Protein AF-A0A3P7DZ94-F1 (afdb_monomer_lite)

Radius of gyration: 15.9 Å; chains: 1; bounding box: 30×43×29 Å

Structure (mmCIF, N/CA/C/O backbone):
data_AF-A0A3P7DZ94-F1
#
_entry.id   AF-A0A3P7DZ94-F1
#
loop_
_atom_site.group_PDB
_atom_site.id
_atom_site.type_symbol
_atom_site.label_atom_id
_atom_site.label_alt_id
_atom_site.label_comp_id
_atom_site.label_asym_id
_atom_site.label_entity_id
_atom_site.label_seq_id
_atom_site.pdbx_PDB_ins_code
_atom_site.Cartn_x
_atom_site.Cartn_y
_atom_site.Cartn_z
_atom_site.occupancy
_atom_site.B_iso_or_equiv
_atom_site.auth_seq_id
_atom_site.auth_comp_id
_atom_site.auth_asym_id
_atom_site.auth_atom_id
_atom_site.pdbx_PDB_model_num
ATOM 1 N N . MET A 1 1 ? 10.763 7.770 13.256 1.00 47.69 1 MET A N 1
ATOM 2 C CA . MET A 1 1 ? 9.757 8.422 14.127 1.00 47.69 1 MET A CA 1
ATOM 3 C C . MET A 1 1 ? 9.275 9.690 13.437 1.00 47.69 1 MET A C 1
ATOM 5 O O . MET A 1 1 ? 10.110 10.417 12.914 1.00 47.69 1 MET A O 1
ATOM 9 N N . LEU A 1 2 ? 7.961 9.917 13.352 1.00 52.09 2 LEU A N 1
ATOM 10 C CA . LEU A 1 2 ? 7.394 11.108 12.705 1.00 52.09 2 LEU A CA 1
ATOM 11 C C . LEU A 1 2 ? 7.766 12.372 13.491 1.00 52.09 2 LEU A C 1
ATOM 13 O O . LEU A 1 2 ? 7.504 12.454 14.688 1.00 52.09 2 LEU A O 1
ATOM 17 N N . HIS A 1 3 ? 8.362 13.350 12.809 1.00 62.94 3 HIS A N 1
ATOM 18 C CA . HIS A 1 3 ? 8.654 14.657 13.387 1.00 62.94 3 HIS A CA 1
ATOM 19 C C . HIS A 1 3 ? 7.375 15.507 13.353 1.00 62.94 3 HIS A C 1
ATOM 21 O O . HIS A 1 3 ? 6.828 15.784 12.286 1.00 62.94 3 HIS A O 1
ATOM 27 N N . MET A 1 4 ? 6.872 15.877 14.527 1.00 63.69 4 MET A N 1
ATOM 28 C CA . MET A 1 4 ? 5.716 16.764 14.691 1.00 63.69 4 MET A CA 1
ATOM 29 C C . MET A 1 4 ? 6.169 18.238 14.653 1.00 63.69 4 MET A C 1
ATOM 31 O O . MET A 1 4 ? 7.308 18.519 15.033 1.00 63.69 4 MET A O 1
ATOM 35 N N . PRO A 1 5 ? 5.314 19.199 14.249 1.00 72.31 5 PRO A N 1
ATOM 36 C CA . PRO A 1 5 ? 3.924 19.039 13.818 1.00 72.31 5 PRO A CA 1
ATOM 37 C C . PRO A 1 5 ? 3.787 18.674 12.330 1.00 72.31 5 PRO A C 1
ATOM 39 O O . PRO A 1 5 ? 4.503 19.189 11.471 1.00 72.31 5 PRO A O 1
ATOM 42 N N . LEU A 1 6 ? 2.806 17.827 12.014 1.00 69.56 6 LEU A N 1
ATOM 43 C CA . LEU A 1 6 ? 2.443 17.497 10.635 1.00 69.56 6 LEU A CA 1
ATOM 44 C C . LEU A 1 6 ? 1.699 18.667 9.982 1.00 69.56 6 LEU A C 1
ATOM 46 O O . LEU A 1 6 ? 0.789 19.245 10.574 1.00 69.56 6 LEU A O 1
ATOM 50 N N . LYS A 1 7 ? 2.063 18.995 8.739 1.00 77.12 7 LYS A N 1
ATOM 51 C CA . LYS A 1 7 ? 1.350 19.973 7.906 1.00 77.12 7 LYS A CA 1
ATOM 52 C C . LYS A 1 7 ? 0.669 19.267 6.739 1.00 77.12 7 LYS A C 1
ATOM 54 O O . LYS A 1 7 ? 1.229 18.340 6.153 1.00 77.12 7 LYS A O 1
ATOM 59 N N . LEU A 1 8 ? -0.527 19.731 6.380 1.00 69.50 8 LEU A N 1
ATOM 60 C CA . LEU A 1 8 ? -1.203 19.289 5.161 1.00 69.50 8 LEU A CA 1
ATOM 61 C C . LEU A 1 8 ? -0.371 19.690 3.936 1.00 69.50 8 LEU A C 1
ATOM 63 O O . LEU A 1 8 ? 0.124 20.814 3.852 1.00 69.50 8 LEU A O 1
ATOM 67 N N . LYS A 1 9 ? -0.231 18.774 2.971 1.00 77.12 9 LYS A N 1
ATOM 68 C CA . LYS A 1 9 ? 0.342 19.105 1.659 1.00 77.12 9 LYS A CA 1
ATOM 69 C C . LYS A 1 9 ? -0.586 20.081 0.926 1.00 77.12 9 LYS A C 1
ATOM 71 O O . LYS A 1 9 ? -1.807 20.003 1.073 1.00 77.12 9 LYS A O 1
ATOM 76 N N . TRP A 1 10 ? -0.007 20.969 0.119 1.00 77.75 10 TRP A N 1
ATOM 77 C CA . TRP A 1 10 ? -0.761 21.924 -0.697 1.00 77.75 10 TRP A CA 1
ATOM 78 C C . TRP A 1 10 ? -1.860 21.226 -1.515 1.00 77.75 10 TRP A C 1
ATOM 80 O O . TRP A 1 10 ? -1.647 20.144 -2.062 1.00 77.75 10 TRP A O 1
ATOM 90 N N . GLY A 1 11 ? -3.052 21.827 -1.558 1.00 76.81 11 GLY A N 1
ATOM 91 C CA . GLY A 1 11 ? -4.221 21.286 -2.260 1.00 76.81 11 GLY A CA 1
ATOM 92 C C . GLY A 1 11 ? -5.014 20.213 -1.502 1.00 76.81 11 GLY A C 1
ATOM 93 O O . GLY A 1 11 ? -6.096 19.836 -1.951 1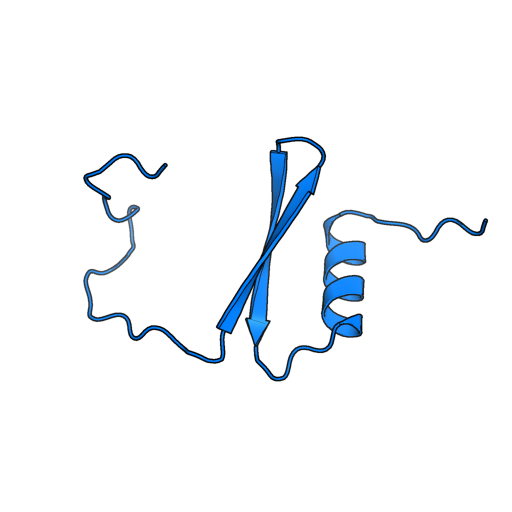.00 76.81 11 GLY A O 1
ATOM 94 N N . LYS A 1 12 ? -4.544 19.728 -0.343 1.00 77.50 12 LYS A N 1
ATOM 95 C CA . LYS A 1 12 ? -5.357 18.864 0.527 1.00 77.50 12 LYS A CA 1
ATOM 96 C C . LYS A 1 12 ? -6.301 19.711 1.379 1.00 77.50 12 LYS A C 1
ATOM 98 O O . LYS A 1 12 ? -5.889 20.697 1.985 1.00 77.50 12 LYS A O 1
ATOM 103 N N . LYS A 1 13 ? -7.575 19.316 1.424 1.00 77.06 13 LYS A N 1
ATOM 104 C CA . LYS A 1 13 ? -8.602 19.979 2.237 1.00 77.06 13 LYS A CA 1
ATOM 105 C C . LYS A 1 13 ? -8.490 19.534 3.696 1.00 77.06 13 LYS A C 1
ATOM 107 O O . LYS A 1 13 ? -8.237 18.362 3.971 1.00 77.06 13 LYS A O 1
ATOM 112 N N . SER A 1 14 ? -8.687 20.455 4.633 1.00 77.62 14 SER A N 1
ATOM 113 C CA . SER A 1 14 ? -8.957 20.085 6.022 1.00 77.62 14 SER A CA 1
ATOM 114 C C . SER A 1 14 ? -10.339 19.430 6.100 1.00 77.62 14 SER A C 1
ATOM 116 O O . SER A 1 14 ? -11.279 19.852 5.426 1.00 77.62 14 SER A O 1
ATOM 118 N N . GLY A 1 15 ? -10.459 18.363 6.883 1.00 73.88 15 GLY A N 1
ATOM 119 C CA . GLY A 1 15 ? -11.699 17.605 7.012 1.00 73.88 15 GLY A CA 1
ATOM 120 C C . GLY A 1 15 ? -11.582 16.516 8.069 1.00 73.88 15 GLY A C 1
ATOM 121 O O . GLY A 1 15 ? -10.488 16.243 8.567 1.00 73.88 15 GLY A O 1
ATOM 122 N N . ARG A 1 16 ? -12.719 15.906 8.414 1.00 71.31 16 ARG A N 1
ATOM 123 C CA . ARG A 1 16 ? -12.722 14.635 9.140 1.00 71.31 16 ARG A CA 1
ATOM 124 C C . ARG A 1 16 ? -12.359 13.534 8.152 1.00 71.31 16 ARG A C 1
ATOM 126 O O . ARG A 1 16 ? -12.956 13.446 7.085 1.00 71.31 16 ARG A O 1
ATOM 133 N N . TYR A 1 17 ? -11.355 12.752 8.513 1.00 68.94 17 TYR A N 1
ATOM 134 C CA . TYR A 1 17 ? -10.950 11.563 7.785 1.00 68.94 17 TYR A CA 1
ATOM 135 C C . TYR A 1 17 ? -11.297 10.381 8.674 1.00 68.94 17 TYR A C 1
ATOM 137 O O . TYR A 1 17 ? -10.749 10.271 9.772 1.00 68.94 17 TYR A O 1
ATOM 145 N N . ASP A 1 18 ? -12.210 9.533 8.220 1.00 68.50 18 ASP A N 1
ATOM 146 C CA . ASP A 1 18 ? -12.447 8.263 8.887 1.00 68.50 18 ASP A CA 1
ATOM 147 C C . ASP A 1 18 ? -11.330 7.299 8.489 1.00 68.50 18 ASP A C 1
ATOM 149 O O . ASP A 1 18 ? -10.966 7.183 7.314 1.00 68.50 18 ASP A O 1
ATOM 153 N N . LEU A 1 19 ? -10.745 6.634 9.484 1.00 64.19 19 LEU A N 1
ATOM 154 C CA . LEU A 1 19 ? -9.830 5.532 9.226 1.00 64.19 19 LEU A CA 1
ATOM 155 C C . LEU A 1 19 ? -10.662 4.385 8.659 1.00 64.19 19 LEU A C 1
ATOM 157 O O . LEU A 1 19 ? -11.433 3.757 9.382 1.00 64.19 19 LEU A O 1
ATOM 161 N N . SER A 1 20 ? -10.531 4.134 7.359 1.00 67.50 20 SER A N 1
ATOM 162 C CA . SER A 1 20 ? -11.132 2.949 6.760 1.00 67.50 20 SER A CA 1
ATOM 163 C C . SER A 1 20 ? -10.423 1.711 7.308 1.00 67.50 20 SER A C 1
ATOM 165 O O . SER A 1 20 ? -9.198 1.616 7.239 1.00 67.50 20 SER A O 1
ATOM 167 N N . GLN A 1 21 ? -11.197 0.787 7.881 1.00 68.94 21 GLN A N 1
ATOM 168 C CA . GLN A 1 21 ? -10.680 -0.478 8.412 1.00 68.94 21 GLN A CA 1
ATOM 169 C C . GLN A 1 21 ? -10.288 -1.455 7.299 1.00 68.94 21 GLN A C 1
ATOM 171 O O . GLN A 1 21 ? -9.469 -2.341 7.522 1.00 68.94 21 GLN A O 1
ATOM 176 N N . ASP A 1 22 ? -10.825 -1.241 6.099 1.00 79.31 22 ASP A N 1
ATOM 177 C CA . ASP A 1 22 ? -10.697 -2.160 4.974 1.00 79.31 22 ASP A CA 1
ATOM 178 C C . ASP A 1 22 ? -9.645 -1.714 3.964 1.00 79.31 22 ASP A C 1
ATOM 180 O O . ASP A 1 22 ? -9.564 -2.290 2.886 1.00 79.31 22 ASP A O 1
ATOM 184 N N . ILE A 1 23 ? -8.870 -0.672 4.281 1.00 80.94 23 ILE A N 1
ATOM 185 C CA . ILE A 1 23 ? -7.856 -0.115 3.392 1.00 80.94 23 ILE A CA 1
ATOM 186 C C . ILE A 1 23 ? -6.458 -0.331 3.974 1.00 80.94 23 ILE A C 1
ATOM 188 O O . ILE A 1 23 ? -6.109 0.195 5.030 1.00 80.94 23 ILE A O 1
ATOM 192 N N . TYR A 1 24 ? -5.616 -1.025 3.216 1.00 79.12 24 TYR A N 1
ATOM 193 C CA . TYR A 1 24 ? -4.215 -1.274 3.529 1.00 79.12 24 TYR A CA 1
ATOM 194 C C . TYR A 1 24 ? -3.318 -0.498 2.569 1.00 79.12 24 TYR A C 1
ATOM 196 O O . TYR A 1 24 ? -3.587 -0.409 1.375 1.00 79.12 24 TYR A O 1
ATOM 204 N N . VAL A 1 25 ? -2.223 0.067 3.072 1.00 81.69 25 VAL A N 1
ATOM 205 C CA . VAL A 1 25 ? -1.219 0.726 2.230 1.00 81.69 25 VAL A CA 1
ATOM 206 C C . VAL A 1 25 ? -0.011 -0.189 2.124 1.00 81.69 25 VAL A C 1
ATOM 208 O O . VAL A 1 25 ? 0.643 -0.469 3.127 1.00 81.69 25 VAL A O 1
ATOM 211 N N . LEU A 1 26 ? 0.284 -0.644 0.910 1.00 80.81 26 LEU A N 1
ATOM 212 C CA . LEU A 1 26 ? 1.481 -1.413 0.606 1.00 80.81 26 LEU A CA 1
ATOM 213 C C . LEU A 1 26 ? 2.546 -0.463 0.060 1.00 80.81 26 LEU A C 1
ATOM 215 O O . LEU A 1 26 ? 2.323 0.207 -0.948 1.00 80.81 26 LEU A O 1
ATOM 219 N N . THR A 1 27 ? 3.708 -0.432 0.706 1.00 85.94 27 THR A N 1
ATOM 220 C CA . THR A 1 27 ? 4.879 0.304 0.220 1.00 85.94 27 THR A CA 1
ATOM 221 C C . THR A 1 27 ? 5.975 -0.690 -0.127 1.00 85.94 27 THR A C 1
ATOM 223 O O . THR A 1 27 ? 6.388 -1.483 0.717 1.00 85.94 27 THR A O 1
ATOM 226 N N . VAL A 1 28 ? 6.450 -0.642 -1.367 1.00 82.88 28 VAL A N 1
ATOM 227 C CA . VAL A 1 28 ? 7.554 -1.464 -1.854 1.00 82.88 28 VAL A CA 1
ATOM 228 C C . VAL A 1 28 ? 8.839 -0.659 -1.803 1.00 82.88 28 VAL A C 1
ATOM 230 O O . VAL A 1 28 ? 8.900 0.477 -2.282 1.00 82.88 28 VAL A O 1
ATOM 233 N N . TYR A 1 29 ? 9.862 -1.280 -1.227 1.00 84.44 29 TYR A N 1
ATOM 234 C CA . TYR A 1 29 ? 11.187 -0.711 -1.058 1.00 84.44 29 TYR A CA 1
ATOM 235 C C . TYR A 1 29 ? 12.205 -1.470 -1.907 1.00 84.44 29 TYR A C 1
ATOM 237 O O . TYR A 1 29 ? 12.165 -2.698 -1.984 1.00 84.44 29 TYR A O 1
ATOM 245 N N . LEU A 1 30 ? 13.134 -0.732 -2.509 1.00 80.56 30 LEU A N 1
ATOM 246 C CA . LEU A 1 30 ? 14.366 -1.258 -3.081 1.00 80.56 30 LEU A CA 1
ATOM 247 C C . LEU A 1 30 ? 15.532 -0.724 -2.245 1.00 80.56 30 LEU A C 1
ATOM 249 O O . LEU A 1 30 ? 15.866 0.461 -2.307 1.00 80.56 30 LEU A O 1
ATOM 253 N N . GLY A 1 31 ? 16.116 -1.592 -1.417 1.00 86.31 31 GLY A N 1
ATOM 254 C CA . GLY A 1 31 ? 16.996 -1.147 -0.334 1.00 86.31 31 GLY A CA 1
ATOM 255 C C . GLY A 1 31 ? 16.226 -0.246 0.637 1.00 86.31 31 GLY A C 1
ATOM 256 O O . GLY A 1 31 ? 15.126 -0.595 1.057 1.00 86.31 31 GLY A O 1
ATOM 257 N N . ASP A 1 32 ? 16.768 0.935 0.933 1.00 89.00 32 ASP A N 1
ATOM 258 C CA . ASP A 1 32 ? 16.130 1.919 1.823 1.00 89.00 32 ASP A CA 1
ATOM 259 C C . ASP A 1 32 ? 15.177 2.883 1.094 1.00 89.00 32 ASP A C 1
ATOM 261 O O . ASP A 1 32 ? 14.558 3.758 1.708 1.00 89.00 32 ASP A O 1
ATOM 265 N N . TYR A 1 33 ? 15.038 2.743 -0.227 1.00 84.81 33 TYR A N 1
ATOM 266 C CA . TYR A 1 33 ? 14.248 3.653 -1.048 1.00 84.81 33 TYR A CA 1
ATOM 267 C C . TYR A 1 33 ? 12.860 3.083 -1.318 1.00 84.81 33 TYR A C 1
ATOM 269 O O . TYR A 1 33 ? 12.721 2.029 -1.934 1.00 84.81 33 TYR A O 1
ATOM 277 N N . ALA A 1 34 ? 11.818 3.805 -0.901 1.00 86.06 34 ALA A N 1
ATOM 278 C CA . ALA A 1 34 ? 10.449 3.505 -1.309 1.00 86.06 34 ALA A CA 1
ATOM 279 C C . ALA A 1 34 ? 10.290 3.814 -2.804 1.00 86.06 34 ALA A C 1
ATOM 281 O O . ALA A 1 34 ? 10.422 4.967 -3.216 1.00 86.06 34 ALA A O 1
ATOM 282 N N . ILE A 1 35 ? 9.996 2.794 -3.605 1.00 85.25 35 ILE A N 1
ATOM 283 C CA . ILE A 1 35 ? 9.869 2.918 -5.064 1.00 85.25 35 ILE A CA 1
ATOM 284 C C . ILE A 1 35 ? 8.414 2.944 -5.527 1.00 85.25 35 ILE A C 1
ATOM 286 O O . ILE A 1 35 ? 8.107 3.486 -6.585 1.00 85.25 35 ILE A O 1
ATOM 290 N N . LEU A 1 36 ? 7.503 2.381 -4.734 1.00 83.88 36 LEU A N 1
ATOM 291 C CA . LEU A 1 36 ? 6.094 2.295 -5.083 1.00 83.88 36 LEU A CA 1
ATOM 292 C C . LEU A 1 36 ? 5.241 2.239 -3.823 1.00 83.88 36 LEU A C 1
ATOM 294 O O . LEU A 1 36 ? 5.588 1.568 -2.855 1.00 83.88 36 LEU A O 1
ATOM 298 N N . GLN A 1 37 ? 4.101 2.918 -3.858 1.00 83.56 37 GLN A N 1
ATOM 299 C CA . GLN A 1 37 ? 3.072 2.809 -2.838 1.00 83.56 37 GLN A CA 1
ATOM 300 C C . GLN A 1 37 ? 1.734 2.574 -3.531 1.00 83.56 37 GLN A C 1
ATOM 302 O O . GLN A 1 37 ? 1.379 3.305 -4.459 1.00 83.56 37 GLN A O 1
ATOM 307 N N . CYS A 1 38 ? 0.990 1.571 -3.088 1.00 78.88 38 CYS A N 1
ATOM 308 C CA . CYS A 1 38 ? -0.367 1.320 -3.542 1.00 78.88 38 CYS A CA 1
ATOM 309 C C . CYS A 1 38 ? -1.305 1.074 -2.364 1.00 78.88 38 CYS A C 1
ATOM 311 O O . CYS A 1 38 ? -0.891 0.890 -1.218 1.00 78.88 38 CYS A O 1
ATOM 313 N N . THR A 1 39 ? -2.593 1.146 -2.663 1.00 82.75 39 THR A N 1
ATOM 314 C CA . THR A 1 39 ? -3.660 0.970 -1.693 1.00 82.75 39 THR A CA 1
ATOM 315 C C . THR A 1 39 ? -4.425 -0.284 -2.064 1.00 82.75 39 THR A C 1
ATOM 317 O O . THR A 1 39 ? -4.846 -0.432 -3.208 1.00 82.75 39 THR A O 1
ATOM 320 N N . LEU A 1 40 ? -4.567 -1.174 -1.096 1.00 79.75 40 LEU A N 1
ATOM 321 C CA . LEU A 1 40 ? -5.301 -2.419 -1.197 1.00 79.75 40 LEU A CA 1
ATOM 322 C C . LEU A 1 40 ? -6.564 -2.310 -0.361 1.00 79.75 40 LEU A C 1
ATOM 324 O O . LEU A 1 40 ? -6.586 -1.618 0.656 1.00 79.75 40 LEU A O 1
ATOM 328 N N . THR A 1 41 ? -7.596 -3.014 -0.786 1.00 84.12 41 THR A N 1
ATOM 329 C CA . THR A 1 41 ? -8.805 -3.239 -0.000 1.00 84.12 41 THR A CA 1
ATOM 330 C C . THR A 1 41 ? -8.847 -4.676 0.512 1.00 84.12 41 THR A C 1
ATOM 332 O O . THR A 1 41 ? -8.050 -5.512 0.085 1.00 84.12 41 THR A O 1
ATOM 335 N N . THR A 1 42 ? -9.805 -5.003 1.375 1.00 80.38 42 THR A N 1
ATOM 336 C CA . THR A 1 42 ? -10.118 -6.395 1.754 1.00 80.38 42 THR A CA 1
ATOM 337 C C . THR A 1 42 ? -10.482 -7.286 0.561 1.00 80.38 42 THR A C 1
ATOM 339 O O . THR A 1 42 ? -10.343 -8.503 0.640 1.00 80.38 42 THR A O 1
ATOM 342 N N . GLU A 1 43 ? -10.890 -6.692 -0.561 1.00 83.06 43 GLU A N 1
ATOM 343 C CA . GLU A 1 43 ? -11.182 -7.388 -1.820 1.00 83.06 43 GLU A CA 1
ATOM 344 C C . GLU A 1 43 ? -9.945 -7.567 -2.715 1.00 83.06 43 GLU A C 1
ATOM 346 O O . GLU A 1 43 ? -9.989 -8.303 -3.70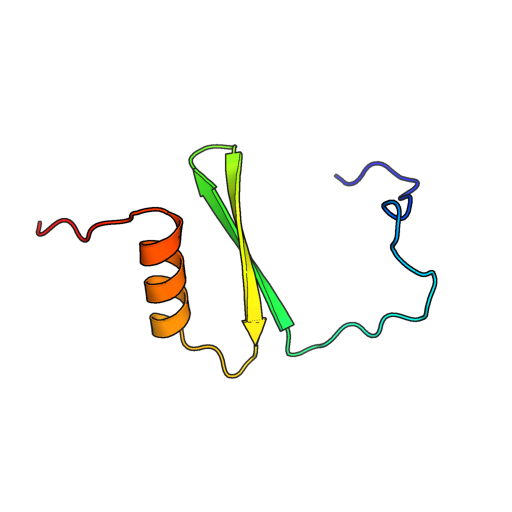1 1.00 83.06 43 GLU A O 1
ATOM 351 N N . SER A 1 44 ? -8.832 -6.896 -2.404 1.00 81.19 44 SER A N 1
ATOM 352 C CA . SER A 1 44 ? -7.613 -6.979 -3.207 1.00 81.19 44 SER A CA 1
ATOM 353 C C . SER A 1 44 ? -6.906 -8.309 -2.971 1.00 81.19 44 SER A C 1
ATOM 355 O O . SER A 1 44 ? -6.455 -8.613 -1.867 1.00 81.19 44 SER A O 1
ATOM 357 N N . THR A 1 45 ? -6.772 -9.104 -4.028 1.00 80.69 45 THR A N 1
ATOM 358 C CA . THR A 1 45 ? -6.081 -10.396 -3.953 1.00 80.69 45 THR A CA 1
ATOM 359 C C . THR A 1 45 ? -4.569 -10.222 -4.067 1.00 80.69 45 THR A C 1
ATOM 361 O O . THR A 1 45 ? -4.085 -9.349 -4.788 1.00 80.69 45 THR A O 1
ATOM 364 N N . ALA A 1 46 ? -3.798 -11.103 -3.421 1.00 74.44 46 ALA A N 1
ATOM 365 C CA . ALA A 1 46 ? -2.337 -11.092 -3.522 1.00 74.44 46 ALA A CA 1
ATOM 366 C C . ALA A 1 46 ? -1.846 -11.147 -4.982 1.00 74.44 46 ALA A C 1
ATOM 368 O O . ALA A 1 46 ? -0.870 -10.489 -5.325 1.00 74.44 46 ALA A O 1
ATOM 369 N N . SER A 1 47 ? -2.548 -11.875 -5.856 1.00 81.44 47 SER A N 1
ATOM 370 C CA . SER A 1 47 ? -2.228 -11.963 -7.284 1.00 81.44 47 SER A CA 1
ATOM 371 C C . SER A 1 47 ? -2.371 -10.622 -8.003 1.00 81.44 47 SER A C 1
ATOM 373 O O . SER A 1 47 ? -1.448 -10.226 -8.708 1.00 81.44 47 SER A O 1
ATOM 375 N N . GLN A 1 48 ? -3.466 -9.888 -7.777 1.00 81.12 48 GLN A N 1
ATOM 376 C CA . GLN A 1 48 ? -3.644 -8.540 -8.336 1.00 81.12 48 GLN A CA 1
ATOM 377 C C . GLN A 1 48 ? -2.565 -7.579 -7.832 1.00 81.12 48 GLN A C 1
ATOM 379 O O . GLN A 1 48 ? -2.061 -6.759 -8.597 1.00 81.12 48 GLN A O 1
ATOM 384 N N . CYS A 1 49 ? -2.171 -7.700 -6.560 1.00 76.94 49 CYS A N 1
ATOM 385 C CA . CYS A 1 49 ? -1.058 -6.930 -6.016 1.00 76.94 49 CYS A CA 1
ATOM 386 C C . CYS A 1 49 ? 0.236 -7.250 -6.763 1.00 76.94 49 CYS A C 1
ATOM 388 O O . CYS A 1 49 ? 0.900 -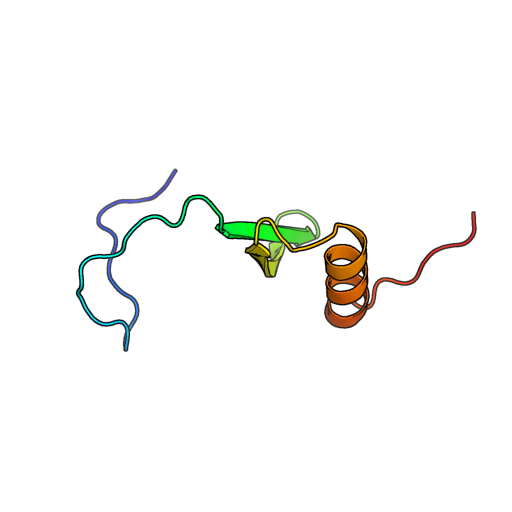6.340 -7.241 1.00 76.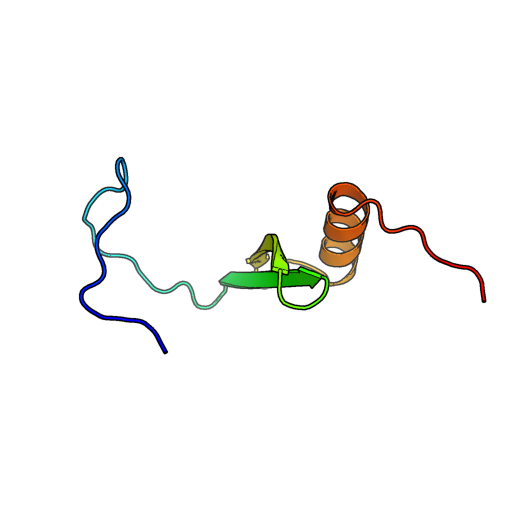94 49 CYS A O 1
ATOM 390 N N . MET A 1 50 ? 0.583 -8.531 -6.892 1.00 79.69 50 MET A N 1
ATOM 391 C CA . MET A 1 50 ? 1.813 -8.957 -7.561 1.00 79.69 50 MET A CA 1
ATOM 392 C C . MET A 1 50 ? 1.845 -8.553 -9.035 1.00 79.69 50 MET A C 1
ATOM 394 O O . MET A 1 50 ? 2.888 -8.114 -9.507 1.00 79.69 50 MET A O 1
ATOM 398 N N . GLU A 1 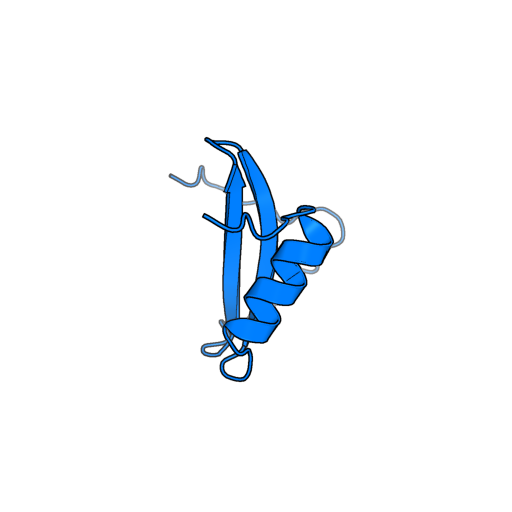51 ? 0.718 -8.636 -9.740 1.00 83.31 51 GLU A N 1
ATOM 399 C CA . GLU A 1 51 ? 0.592 -8.182 -11.127 1.00 83.31 51 GLU A CA 1
ATOM 400 C C . GLU A 1 51 ? 0.743 -6.659 -11.249 1.00 83.31 51 GLU A C 1
ATOM 402 O O . GLU A 1 51 ? 1.466 -6.161 -12.110 1.00 83.31 51 GLU A O 1
ATOM 407 N N . TYR A 1 52 ? 0.131 -5.892 -10.346 1.00 80.69 52 TYR A N 1
ATOM 408 C CA . TYR A 1 52 ? 0.334 -4.445 -10.301 1.00 80.69 52 TYR A CA 1
ATOM 409 C C . TYR A 1 52 ? 1.801 -4.087 -10.017 1.00 80.69 52 TYR A C 1
ATOM 411 O O . TYR A 1 52 ? 2.365 -3.190 -10.647 1.00 80.69 52 TYR A O 1
ATOM 419 N N . LEU A 1 53 ? 2.434 -4.790 -9.074 1.00 79.56 53 LEU A N 1
ATOM 420 C CA . LEU A 1 53 ? 3.837 -4.582 -8.728 1.00 79.56 53 LEU A CA 1
ATOM 421 C C . LEU A 1 53 ? 4.762 -4.930 -9.896 1.00 79.56 53 LEU A C 1
ATOM 423 O O . LEU A 1 53 ? 5.672 -4.151 -10.179 1.00 79.56 53 LEU A O 1
ATOM 427 N N . SER A 1 54 ? 4.525 -6.042 -10.596 1.00 81.25 54 SER A N 1
ATOM 428 C CA . SER A 1 54 ? 5.351 -6.444 -11.736 1.00 81.25 54 SER A CA 1
ATOM 429 C C . SER A 1 54 ? 5.271 -5.435 -12.876 1.00 81.25 54 SER A C 1
ATOM 431 O O . SER A 1 54 ? 6.308 -5.037 -13.397 1.00 81.25 54 SER A O 1
ATOM 433 N N . GLN A 1 55 ? 4.079 -4.914 -13.174 1.00 82.44 55 GLN A N 1
ATOM 434 C CA . GLN A 1 55 ? 3.883 -3.887 -14.202 1.00 82.44 55 GLN A CA 1
ATOM 435 C C . GLN A 1 55 ? 4.515 -2.532 -13.851 1.00 82.44 55 GLN A C 1
ATOM 437 O O . GLN A 1 55 ? 4.888 -1.776 -14.745 1.00 82.44 55 GLN A O 1
ATOM 442 N N . LYS A 1 56 ? 4.597 -2.174 -12.563 1.00 82.06 56 LYS A N 1
ATOM 443 C CA . LYS A 1 56 ? 5.112 -0.863 -12.128 1.00 82.06 56 LYS A CA 1
ATOM 444 C C . LYS A 1 56 ? 6.605 -0.844 -11.846 1.00 82.06 56 LYS A C 1
ATOM 446 O O . LYS A 1 56 ? 7.227 0.198 -12.032 1.00 82.06 56 LYS A O 1
ATOM 451 N N . VAL A 1 57 ? 7.149 -1.953 -11.359 1.00 79.06 57 VAL A N 1
ATOM 452 C CA . VAL A 1 57 ? 8.561 -2.079 -10.970 1.00 79.06 57 VAL A CA 1
ATOM 453 C C . VAL A 1 57 ? 9.369 -2.832 -12.038 1.00 79.06 57 VAL A C 1
ATOM 455 O O . VAL A 1 57 ? 10.570 -3.006 -11.878 1.00 79.06 57 VAL A O 1
ATOM 458 N N . ASP A 1 58 ? 8.730 -3.234 -13.143 1.00 76.12 58 ASP A N 1
ATOM 459 C CA . ASP A 1 58 ? 9.337 -4.038 -14.215 1.00 76.12 58 ASP A CA 1
ATOM 460 C C . ASP A 1 58 ? 9.992 -5.318 -13.661 1.00 76.12 58 ASP A C 1
ATOM 462 O O . ASP A 1 58 ? 11.123 -5.692 -13.981 1.00 76.12 58 ASP A O 1
ATOM 466 N N . LEU A 1 59 ? 9.279 -5.971 -12.734 1.00 75.25 59 LEU A N 1
ATOM 467 C CA . LEU A 1 59 ? 9.734 -7.225 -12.142 1.00 75.25 59 LEU A CA 1
ATOM 468 C C . LEU A 1 59 ? 9.427 -8.359 -13.110 1.00 75.25 59 LEU A C 1
ATOM 470 O O . LEU A 1 59 ? 8.265 -8.652 -13.389 1.00 75.25 59 LEU A O 1
ATOM 474 N N . ASN A 1 60 ? 10.474 -9.047 -13.545 1.00 73.88 60 ASN A N 1
ATOM 475 C CA . ASN A 1 60 ? 10.360 -10.269 -14.323 1.00 73.88 60 ASN A CA 1
ATOM 476 C C . ASN A 1 60 ? 10.558 -11.485 -13.416 1.00 73.88 60 ASN A C 1
ATOM 478 O O . ASN A 1 60 ? 11.443 -11.501 -12.558 1.00 73.88 60 ASN A O 1
ATOM 482 N N . GLN A 1 61 ? 9.728 -12.514 -13.602 1.00 71.69 61 GLN A N 1
ATOM 483 C CA . 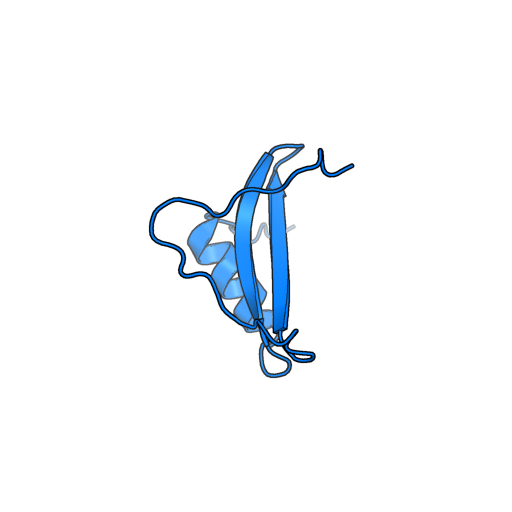GLN A 1 61 ? 9.910 -13.778 -12.899 1.00 71.69 61 GLN A CA 1
ATOM 484 C C . GLN A 1 61 ? 11.189 -14.447 -13.409 1.00 71.69 61 GLN A C 1
ATOM 486 O O . GLN A 1 61 ? 11.315 -14.743 -14.596 1.00 71.69 61 GLN A O 1
ATOM 491 N N . VAL A 1 62 ? 12.135 -14.698 -12.508 1.00 74.38 62 VAL A N 1
ATOM 492 C CA . VAL A 1 62 ? 13.333 -15.474 -12.826 1.00 74.38 62 VAL A CA 1
ATOM 493 C C . VAL A 1 62 ? 12.972 -16.948 -12.678 1.00 74.38 62 VAL A C 1
ATOM 495 O O . VAL A 1 62 ? 12.637 -17.393 -11.581 1.00 74.38 62 VAL A O 1
ATOM 498 N N . SER A 1 63 ? 13.004 -17.700 -13.779 1.00 74.75 63 SER A N 1
ATOM 499 C CA . SER A 1 63 ? 13.002 -19.160 -13.717 1.00 74.75 63 SER A CA 1
ATOM 500 C C . SER A 1 63 ? 14.311 -19.596 -13.059 1.00 74.75 63 SER A C 1
ATOM 502 O O . SER A 1 63 ? 15.375 -19.422 -13.658 1.00 74.75 63 SER A O 1
ATOM 504 N N . ILE A 1 64 ? 14.235 -20.083 -11.822 1.00 54.16 64 ILE A N 1
ATOM 505 C CA . ILE A 1 64 ? 15.339 -20.808 -11.181 1.00 54.16 64 ILE A CA 1
ATOM 506 C C . ILE A 1 64 ? 15.254 -22.266 -11.617 1.00 54.16 64 ILE A C 1
ATOM 508 O O . ILE A 1 64 ? 14.124 -22.807 -11.582 1.00 54.16 64 ILE A O 1
#

Organism: Wuchereria bancrofti (NCBI:txid6293)

Foldseek 3Di:
DDDDDDDDDPPDDDDDDDDDPFKDWDFDDDVPDGQDIDIGGVPRDPVNVVVVCCVRVVDDDDDD

Secondary structure (DSSP, 8-state):
-PPSSP-PPTTPPP------TTEEEEEEEETTEEEEEEEEETT--HHHHHHHHHHHHTPPP---

Sequence (64 aa):
MLHMPLKLKWGKKSGRYDLSQDIYVLTVYLGDYAILQCTLTTESTASQCMEYLSQKVDLNQVSI

pLDDT: mean 76.71, std 8.1, range [47.69, 89.0]